Protein AF-A0A434CKT7-F1 (afdb_monomer_lite)

Radius of gyration: 14.7 Å; chains: 1; bounding box: 33×29×43 Å

Foldseek 3Di:
DFEEEDACLQQADPVRDRDLLVVLVVCPPGQKYKYFFHKAQDVVNVRHNSVVVSCVSHVLWDKDWDFPDWDWPWDQDPNDIDTDIITTTMMMIHNDDPPDDDDDD

Secondary structure (DSSP, 8-state):
--EEEEE-GGGB-TTS-B-HHHHHHHHTT-SEEEEEEEEES-GGGTT-BHHHHHHHHSTT-EEEEEEEEEEE--EEETTEEE--EEEEEEEEEESS---------

Structure (mmCIF, N/CA/C/O backbone):
data_AF-A0A434CKT7-F1
#
_entry.id   AF-A0A434CKT7-F1
#
loop_
_atom_site.group_PDB
_atom_site.id
_atom_site.type_symbol
_atom_site.label_atom_id
_atom_site.label_alt_id
_atom_site.label_comp_id
_atom_site.label_asym_id
_atom_site.label_entity_id
_atom_site.label_seq_id
_atom_site.pdbx_PDB_ins_code
_atom_site.Cartn_x
_atom_site.Cartn_y
_atom_site.Cartn_z
_atom_site.occupancy
_atom_site.B_iso_or_equiv
_atom_site.auth_seq_id
_atom_site.auth_comp_id
_atom_site.auth_asym_id
_atom_site.auth_atom_id
_atom_site.pdbx_PDB_model_num
ATOM 1 N N . MET A 1 1 ? -15.366 2.339 17.902 1.00 92.81 1 MET A N 1
ATOM 2 C CA . MET A 1 1 ? -14.906 2.288 16.504 1.00 92.81 1 MET A CA 1
ATOM 3 C C . MET A 1 1 ? -13.846 3.357 16.291 1.00 92.81 1 MET A C 1
ATOM 5 O O . MET A 1 1 ? -14.126 4.519 16.562 1.00 92.81 1 MET A O 1
ATOM 9 N N . LYS A 1 2 ? -12.641 2.971 15.872 1.00 97.94 2 LYS A N 1
ATOM 10 C CA . LYS A 1 2 ? -11.503 3.845 15.571 1.00 97.94 2 LYS A CA 1
ATOM 11 C C . LYS A 1 2 ? -11.249 3.847 14.068 1.00 97.94 2 LYS A C 1
ATOM 13 O O . LYS A 1 2 ? -11.080 2.784 13.476 1.00 97.94 2 LYS A O 1
ATOM 18 N N . LEU A 1 3 ? -11.206 5.032 13.475 1.00 98.44 3 LEU A N 1
ATOM 19 C CA . LEU A 1 3 ? -10.968 5.228 12.049 1.00 98.44 3 LEU A CA 1
ATOM 20 C C . LEU A 1 3 ? -9.671 6.013 11.879 1.00 98.44 3 LEU A C 1
ATOM 22 O O . LEU A 1 3 ? -9.452 6.989 12.597 1.00 98.44 3 LEU A O 1
ATOM 26 N N . VAL A 1 4 ? -8.832 5.601 10.936 1.00 98.69 4 VAL A N 1
ATOM 27 C CA . VAL A 1 4 ? -7.601 6.316 10.585 1.00 98.69 4 VAL A CA 1
ATOM 28 C C . VAL A 1 4 ? -7.572 6.549 9.083 1.00 98.69 4 VAL A C 1
ATOM 30 O O . VAL A 1 4 ? -7.844 5.635 8.310 1.00 98.69 4 VAL A O 1
ATOM 33 N N . SER A 1 5 ? -7.213 7.765 8.678 1.00 98.69 5 SER A N 1
ATOM 34 C CA . SER A 1 5 ? -6.807 8.071 7.308 1.00 98.69 5 SER A CA 1
ATOM 35 C C . SER A 1 5 ? -5.362 8.539 7.324 1.00 98.69 5 SER A C 1
ATOM 37 O O . SER A 1 5 ? -5.013 9.391 8.141 1.00 98.69 5 SER A O 1
ATOM 39 N N . TYR A 1 6 ? -4.531 7.992 6.443 1.00 98.56 6 TYR A N 1
ATOM 40 C CA . TYR A 1 6 ? -3.118 8.335 6.384 1.00 98.56 6 TYR A CA 1
ATOM 41 C C . TYR A 1 6 ? -2.587 8.274 4.951 1.00 98.56 6 TYR A C 1
ATOM 43 O O . TYR A 1 6 ? -2.594 7.226 4.307 1.00 98.56 6 TYR A O 1
ATOM 51 N N . ASN A 1 7 ? -2.083 9.405 4.465 1.00 98.56 7 ASN A N 1
ATOM 52 C CA . ASN A 1 7 ? -1.285 9.443 3.251 1.00 98.56 7 ASN A CA 1
ATOM 53 C C . ASN A 1 7 ? 0.132 8.981 3.598 1.00 98.56 7 ASN A C 1
ATOM 55 O O . ASN A 1 7 ? 0.847 9.674 4.322 1.00 98.56 7 ASN A O 1
ATOM 59 N N . ILE A 1 8 ? 0.514 7.801 3.108 1.00 98.31 8 ILE A N 1
ATOM 60 C CA . ILE A 1 8 ? 1.798 7.189 3.456 1.00 98.31 8 ILE A CA 1
ATOM 61 C C . ILE A 1 8 ? 2.944 7.675 2.571 1.00 98.31 8 ILE A C 1
ATOM 63 O O . ILE A 1 8 ? 4.072 7.254 2.810 1.00 98.31 8 ILE A O 1
ATOM 67 N N . GLN A 1 9 ? 2.668 8.495 1.547 1.00 97.56 9 GLN A N 1
ATOM 68 C CA . GLN A 1 9 ? 3.632 8.919 0.531 1.00 97.56 9 GLN A CA 1
ATOM 69 C C . GLN A 1 9 ? 4.461 7.724 0.037 1.00 97.56 9 GLN A C 1
ATOM 71 O O . GLN A 1 9 ? 5.682 7.708 0.169 1.00 97.56 9 GLN A O 1
ATOM 76 N N . TYR A 1 10 ? 3.775 6.661 -0.413 1.00 97.81 10 TYR A N 1
ATOM 77 C CA . TYR A 1 10 ? 4.349 5.366 -0.807 1.00 97.81 10 TYR A CA 1
ATOM 78 C C . TYR A 1 10 ? 5.339 4.766 0.209 1.00 97.81 10 TYR A C 1
ATOM 80 O O . TYR A 1 10 ? 6.210 3.999 -0.172 1.00 97.81 10 TYR A O 1
ATOM 88 N N . GLY A 1 11 ? 5.232 5.089 1.500 1.00 97.88 11 GLY A N 1
ATOM 89 C CA . GLY A 1 11 ? 6.131 4.636 2.567 1.00 97.88 11 GLY A CA 1
ATOM 90 C C . GLY A 1 11 ? 7.354 5.528 2.804 1.00 97.88 11 GLY A C 1
ATOM 91 O O . GLY A 1 11 ? 8.203 5.186 3.630 1.00 97.88 11 GLY A O 1
ATOM 92 N N . PHE A 1 12 ? 7.478 6.649 2.096 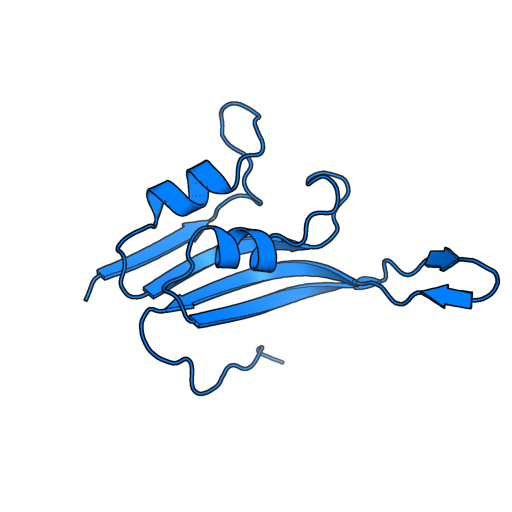1.00 97.94 12 PHE A N 1
ATOM 93 C CA . PHE A 1 12 ? 8.628 7.543 2.171 1.00 97.94 12 PHE A CA 1
ATOM 94 C C . PHE A 1 12 ? 8.460 8.588 3.272 1.00 97.94 12 PHE A C 1
ATOM 96 O O . PHE A 1 12 ? 7.507 9.361 3.294 1.00 97.94 12 PHE A O 1
ATOM 103 N N . GLY A 1 13 ? 9.397 8.596 4.215 1.00 95.62 13 GLY A N 1
ATOM 104 C CA . GLY A 1 13 ? 9.379 9.513 5.350 1.00 95.62 13 GLY A CA 1
ATOM 105 C C . GLY A 1 13 ? 10.109 10.820 5.074 1.00 95.62 13 GLY A C 1
ATOM 106 O O . GLY A 1 13 ? 10.940 10.925 4.174 1.00 95.62 13 GLY A O 1
ATOM 107 N N . SER A 1 14 ? 9.871 11.808 5.937 1.00 94.94 14 SER A N 1
ATOM 108 C CA . SER A 1 14 ? 10.634 13.065 5.969 1.00 94.94 14 SER A CA 1
ATOM 109 C C . SER A 1 14 ? 12.120 12.872 6.296 1.00 94.94 14 SER A C 1
ATOM 111 O O . SER A 1 14 ? 12.924 13.769 6.062 1.00 94.94 14 SER A O 1
ATOM 113 N N . ASP A 1 15 ? 12.494 11.694 6.799 1.00 96.81 15 ASP A N 1
ATOM 114 C CA . ASP A 1 15 ? 13.873 11.241 6.985 1.00 96.81 15 ASP A CA 1
ATOM 115 C C . ASP A 1 15 ? 14.520 10.703 5.695 1.00 96.81 15 ASP A C 1
ATOM 117 O O . ASP A 1 15 ? 15.650 10.214 5.727 1.00 96.81 15 ASP A O 1
ATOM 121 N N . GLY A 1 16 ? 13.810 10.771 4.566 1.00 96.44 16 GLY A N 1
ATOM 122 C CA . GLY A 1 16 ? 14.288 10.314 3.266 1.00 96.44 16 GLY A CA 1
ATOM 123 C C . GLY A 1 16 ? 14.335 8.793 3.128 1.00 96.44 16 GLY A C 1
ATOM 124 O O . GLY A 1 16 ? 15.043 8.284 2.258 1.00 96.44 16 GLY A O 1
ATOM 125 N N . ARG A 1 17 ? 13.638 8.050 3.999 1.00 97.19 17 ARG A N 1
ATOM 126 C CA . ARG A 1 17 ? 13.656 6.581 4.017 1.00 97.19 17 ARG A CA 1
ATOM 127 C C . ARG A 1 17 ? 12.310 6.001 3.619 1.00 97.19 17 ARG A C 1
ATOM 129 O O .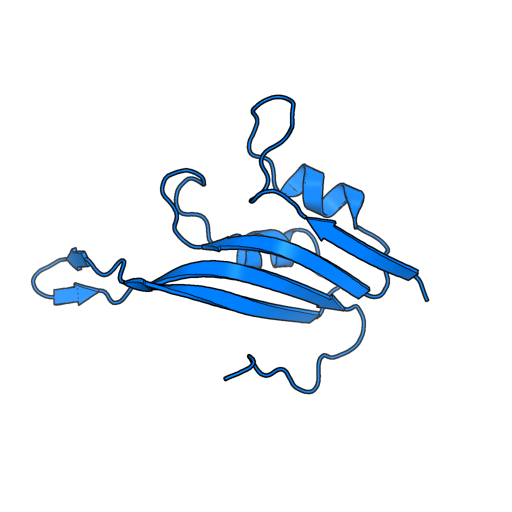 ARG A 1 17 ? 11.278 6.407 4.151 1.00 97.19 17 ARG A O 1
ATOM 136 N N . TYR A 1 18 ? 12.356 5.009 2.736 1.00 98.06 18 TYR A N 1
ATOM 137 C CA . TYR A 1 18 ? 11.230 4.145 2.398 1.00 98.06 18 TYR A CA 1
ATOM 138 C C . TYR A 1 18 ? 11.095 3.029 3.446 1.00 98.06 18 TYR A C 1
ATOM 140 O O . TYR A 1 18 ? 12.007 2.219 3.607 1.00 98.06 18 TYR A O 1
ATOM 148 N N . ASP A 1 19 ? 9.985 3.020 4.187 1.00 98.12 19 ASP A N 1
ATOM 149 C CA . ASP A 1 19 ? 9.703 2.058 5.258 1.00 98.12 19 ASP A CA 1
ATOM 150 C C . ASP A 1 19 ? 8.184 1.887 5.460 1.00 98.12 19 ASP A C 1
ATOM 152 O O . ASP A 1 19 ? 7.529 2.675 6.151 1.00 98.12 19 ASP A O 1
ATOM 156 N N . LEU A 1 20 ? 7.621 0.824 4.876 1.00 98.44 20 LEU A N 1
ATOM 157 C CA . LEU A 1 20 ? 6.205 0.473 5.043 1.00 98.44 20 LEU A CA 1
ATOM 158 C C . LEU A 1 20 ? 5.876 -0.088 6.431 1.00 98.44 20 LEU A C 1
ATOM 160 O O . LEU A 1 20 ? 4.743 0.061 6.892 1.00 98.44 20 LEU A O 1
ATOM 164 N N . ALA A 1 21 ? 6.840 -0.709 7.118 1.00 98.50 21 ALA A N 1
ATOM 165 C CA . ALA A 1 21 ? 6.627 -1.247 8.459 1.00 98.50 21 ALA A CA 1
ATOM 166 C C . ALA A 1 21 ? 6.377 -0.117 9.464 1.00 98.50 21 ALA A C 1
ATOM 168 O O . ALA A 1 21 ? 5.498 -0.229 10.324 1.00 98.50 21 ALA A O 1
ATOM 169 N N . ARG A 1 22 ? 7.072 1.015 9.306 1.00 98.25 22 ARG A N 1
ATOM 170 C CA . ARG A 1 22 ? 6.790 2.249 10.049 1.00 98.25 22 ARG A CA 1
ATOM 171 C C . ARG A 1 22 ? 5.361 2.735 9.815 1.00 98.25 22 ARG A C 1
ATOM 173 O O . ARG A 1 22 ? 4.666 3.022 10.789 1.00 98.25 22 ARG A O 1
ATOM 180 N N . CYS A 1 23 ? 4.904 2.797 8.564 1.00 98.25 23 CYS A N 1
ATOM 181 C CA . CYS A 1 23 ? 3.536 3.217 8.250 1.00 98.25 23 CYS A CA 1
ATOM 182 C C . CYS A 1 23 ? 2.495 2.278 8.876 1.00 98.25 23 CYS A C 1
ATOM 184 O O . CYS A 1 23 ? 1.579 2.751 9.546 1.00 98.25 23 CYS A O 1
ATOM 186 N N . ALA A 1 24 ? 2.672 0.959 8.734 1.00 98.56 24 ALA A N 1
ATOM 187 C CA . ALA A 1 24 ? 1.782 -0.043 9.320 1.00 98.56 24 ALA A CA 1
ATOM 188 C C . ALA A 1 24 ? 1.702 0.078 10.851 1.00 98.56 24 ALA A C 1
ATOM 190 O O . ALA A 1 24 ? 0.611 0.067 11.421 1.00 98.56 24 ALA A O 1
ATOM 191 N N . LYS A 1 25 ? 2.844 0.278 11.522 1.00 98.44 25 LYS A N 1
ATOM 192 C CA . LYS A 1 25 ? 2.906 0.453 12.980 1.00 98.44 25 LYS A CA 1
ATOM 193 C C . LYS A 1 25 ? 2.111 1.669 13.469 1.00 98.44 25 LYS A C 1
ATOM 195 O O . LYS A 1 25 ? 1.514 1.597 14.537 1.00 98.44 25 LYS A O 1
ATOM 200 N N . ILE A 1 26 ? 2.103 2.769 12.713 1.00 97.56 26 ILE A N 1
ATOM 201 C CA . ILE A 1 26 ? 1.394 4.009 13.082 1.00 97.56 26 ILE A CA 1
ATOM 202 C C . ILE A 1 26 ? -0.128 3.815 13.066 1.00 97.56 26 ILE A C 1
ATOM 204 O O . ILE A 1 26 ? -0.827 4.367 13.913 1.00 97.56 26 ILE A O 1
ATOM 208 N N . VAL A 1 27 ? -0.642 3.039 12.111 1.00 98.25 27 VAL A N 1
ATOM 209 C CA . VAL A 1 27 ? -2.090 2.855 11.906 1.00 98.25 27 VAL A CA 1
ATOM 210 C C . VAL A 1 27 ? -2.659 1.623 12.619 1.00 98.25 27 VAL A C 1
ATOM 212 O O . VAL A 1 27 ? -3.879 1.463 12.697 1.00 98.25 27 VAL A O 1
ATOM 215 N N . ALA A 1 28 ? -1.790 0.752 13.138 1.00 97.56 28 ALA A N 1
ATOM 216 C CA . ALA A 1 28 ? -2.172 -0.484 13.804 1.00 97.56 28 ALA A CA 1
ATOM 217 C C . ALA A 1 28 ? -3.145 -0.245 14.973 1.00 97.56 28 ALA A C 1
ATOM 219 O O . ALA A 1 28 ? -3.011 0.692 15.760 1.00 97.56 28 ALA A O 1
ATOM 220 N N . GLY A 1 29 ? -4.135 -1.130 15.104 1.00 97.38 29 GLY A N 1
ATOM 221 C CA . GLY A 1 29 ? -5.129 -1.082 16.177 1.00 97.38 29 GLY A CA 1
ATOM 222 C C . GLY A 1 29 ? -6.373 -0.242 15.875 1.00 97.38 29 GLY A C 1
ATOM 223 O O . GLY A 1 29 ? -7.309 -0.265 16.678 1.00 97.38 29 GLY A O 1
ATOM 224 N N . ALA A 1 30 ? -6.424 0.459 14.737 1.00 98.62 30 ALA A N 1
ATOM 225 C CA . ALA A 1 30 ? -7.662 1.036 14.215 1.00 98.62 30 ALA A CA 1
ATOM 226 C C . ALA A 1 30 ? -8.635 -0.065 13.754 1.00 98.62 30 ALA A C 1
ATOM 228 O O . ALA A 1 30 ? -8.218 -1.173 13.429 1.00 98.62 30 ALA A O 1
ATOM 229 N N . ASP A 1 31 ? -9.932 0.224 13.701 1.00 98.75 31 ASP A N 1
ATOM 230 C CA . ASP A 1 31 ? -10.927 -0.727 13.188 1.00 98.75 31 ASP A CA 1
ATOM 231 C C . ASP A 1 31 ? -11.028 -0.656 11.656 1.00 98.75 31 ASP A C 1
ATOM 233 O O . ASP A 1 31 ? -11.233 -1.675 10.994 1.00 98.75 31 ASP A O 1
ATOM 237 N N . ILE A 1 32 ? -10.839 0.543 11.092 1.00 98.75 32 ILE A N 1
ATOM 238 C CA . ILE A 1 32 ? -10.751 0.803 9.649 1.00 98.75 32 ILE A CA 1
ATOM 239 C C . ILE A 1 32 ? -9.593 1.773 9.389 1.00 98.75 32 ILE A C 1
ATOM 241 O O . ILE A 1 32 ? -9.449 2.785 10.082 1.00 98.75 32 ILE A O 1
ATOM 245 N N . ILE A 1 33 ? -8.794 1.470 8.369 1.00 98.88 33 ILE A N 1
ATOM 246 C CA . ILE A 1 33 ? -7.632 2.240 7.931 1.00 98.88 33 ILE A CA 1
ATOM 247 C C . ILE A 1 33 ? -7.822 2.587 6.453 1.00 98.88 33 ILE A C 1
ATOM 249 O O . ILE A 1 33 ? -7.993 1.696 5.624 1.00 98.88 33 ILE A O 1
ATOM 253 N N . ALA A 1 34 ? -7.764 3.871 6.117 1.00 98.75 34 ALA A N 1
ATOM 254 C CA . ALA A 1 34 ? -7.744 4.368 4.748 1.00 98.75 34 ALA A CA 1
ATOM 255 C C . ALA A 1 34 ? -6.353 4.925 4.428 1.00 98.75 34 ALA A C 1
ATOM 257 O O . ALA A 1 34 ? -5.941 5.941 4.986 1.00 98.75 34 ALA A O 1
ATOM 258 N N . LEU A 1 35 ? -5.628 4.263 3.532 1.00 98.81 35 LEU A N 1
ATOM 259 C CA . LEU A 1 35 ? -4.307 4.682 3.083 1.00 98.81 35 LEU A CA 1
ATOM 260 C C . LEU A 1 35 ? -4.394 5.361 1.716 1.00 98.81 35 LEU A C 1
ATOM 262 O O . LEU A 1 35 ? -5.078 4.875 0.810 1.00 98.81 35 LEU A O 1
ATOM 266 N N . GLN A 1 36 ? -3.682 6.474 1.565 1.00 98.69 36 GLN A N 1
ATOM 267 C CA . GLN A 1 36 ? -3.474 7.149 0.282 1.00 98.69 36 GLN A CA 1
ATOM 268 C C . GLN A 1 36 ? -2.015 7.028 -0.153 1.00 98.69 36 GLN A C 1
ATOM 270 O O . GLN A 1 36 ? -1.133 6.833 0.682 1.00 98.69 36 GLN A O 1
ATOM 275 N N . GLU A 1 37 ? -1.788 7.179 -1.459 1.00 98.25 37 GLU A N 1
ATOM 276 C CA . GLU A 1 37 ? -0.471 7.062 -2.097 1.00 98.25 37 GLU A CA 1
ATOM 277 C C . GLU A 1 37 ? 0.180 5.691 -1.892 1.00 98.25 37 GLU A C 1
ATOM 279 O O . GLU A 1 37 ? 1.374 5.586 -1.635 1.00 98.25 37 GLU A O 1
ATOM 284 N N . VAL A 1 38 ? -0.620 4.631 -2.005 1.00 98.69 38 VAL A N 1
ATOM 285 C CA . VAL A 1 38 ? -0.143 3.244 -2.011 1.00 98.69 38 VAL A CA 1
ATOM 286 C C . VAL A 1 38 ? 0.154 2.831 -3.448 1.00 98.69 38 VAL A C 1
ATOM 288 O O . VAL A 1 38 ? -0.672 3.045 -4.346 1.00 98.69 38 VAL A O 1
ATOM 291 N N . GLU A 1 39 ? 1.306 2.210 -3.683 1.00 98.12 39 GLU A N 1
ATOM 292 C CA . GLU A 1 39 ? 1.768 1.900 -5.036 1.00 98.12 39 GLU A CA 1
ATOM 293 C C . GLU A 1 39 ? 2.135 0.429 -5.262 1.00 98.12 39 GLU A C 1
ATOM 295 O O . GLU A 1 39 ? 2.272 -0.358 -4.329 1.00 98.12 39 GLU A O 1
ATOM 300 N N . ARG A 1 40 ? 2.240 0.033 -6.532 1.00 98.00 40 ARG A N 1
ATOM 301 C CA . ARG A 1 40 ? 2.756 -1.277 -6.946 1.00 98.00 40 ARG A CA 1
ATOM 302 C C . ARG A 1 40 ? 3.752 -1.116 -8.073 1.00 98.00 40 ARG A C 1
ATOM 304 O O . ARG A 1 40 ? 3.461 -0.417 -9.046 1.00 98.00 40 ARG A O 1
ATOM 311 N N . HIS A 1 41 ? 4.860 -1.840 -7.978 1.00 97.44 41 HIS A N 1
ATOM 312 C CA . HIS A 1 41 ? 5.811 -2.042 -9.067 1.00 97.44 41 HIS A CA 1
ATOM 313 C C . HIS A 1 41 ? 6.443 -0.750 -9.615 1.00 97.44 41 HIS A C 1
ATOM 315 O O . HIS A 1 41 ? 6.707 -0.631 -10.812 1.00 97.44 41 HIS A O 1
ATOM 321 N N . TRP A 1 42 ? 6.689 0.233 -8.748 1.00 97.19 42 TRP A N 1
ATOM 322 C CA . TRP A 1 42 ? 7.459 1.420 -9.109 1.00 97.19 42 TRP A CA 1
ATOM 323 C C . TRP A 1 42 ? 8.932 1.250 -8.753 1.00 97.19 42 TRP A C 1
ATOM 325 O O . TRP A 1 42 ? 9.267 0.807 -7.660 1.00 97.19 42 TRP A O 1
ATOM 335 N N . LEU A 1 43 ? 9.829 1.685 -9.642 1.00 95.19 43 LEU A N 1
ATOM 336 C CA . LEU A 1 43 ? 11.279 1.587 -9.420 1.00 95.19 43 LEU A CA 1
ATOM 337 C C . LEU A 1 43 ? 11.733 2.263 -8.113 1.00 95.19 43 LEU A C 1
ATOM 339 O O . LEU A 1 43 ? 12.622 1.757 -7.437 1.00 95.19 43 LEU A O 1
ATOM 343 N N . ARG A 1 44 ? 11.095 3.378 -7.727 1.00 94.25 44 ARG A N 1
ATOM 344 C CA . ARG A 1 44 ? 11.409 4.117 -6.488 1.00 94.25 44 ARG A CA 1
ATOM 345 C C . ARG A 1 44 ? 11.088 3.346 -5.204 1.00 94.25 44 ARG A C 1
ATOM 347 O O . ARG A 1 44 ? 11.624 3.688 -4.157 1.00 94.25 44 ARG A O 1
ATOM 354 N N . SER A 1 45 ? 10.236 2.327 -5.291 1.00 96.19 45 SER A N 1
ATOM 355 C CA . SER A 1 45 ? 9.830 1.466 -4.181 1.00 96.19 45 SE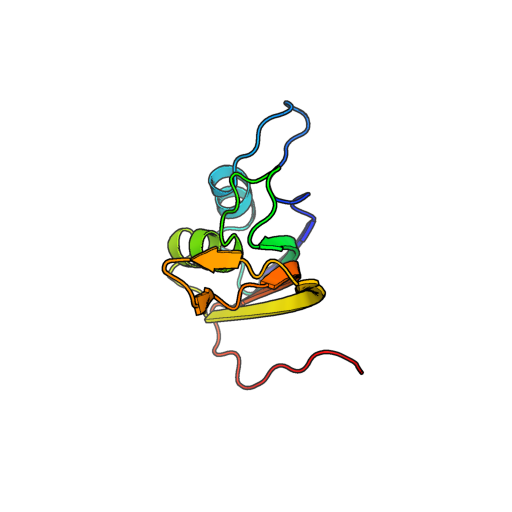R A CA 1
ATOM 356 C C . SER A 1 45 ? 10.364 0.044 -4.351 1.00 96.19 45 SER A C 1
ATOM 358 O O . SER A 1 45 ? 9.692 -0.903 -3.959 1.00 96.19 45 SER A O 1
ATOM 360 N N . ASN A 1 46 ? 11.518 -0.128 -5.009 1.00 96.06 46 ASN A N 1
ATOM 361 C CA . ASN A 1 46 ? 12.096 -1.440 -5.347 1.00 96.06 46 ASN A CA 1
ATOM 362 C C . ASN A 1 46 ? 11.142 -2.357 -6.128 1.00 96.06 46 ASN A C 1
ATOM 364 O O . ASN A 1 46 ? 11.249 -3.577 -6.082 1.00 96.06 46 ASN A O 1
ATOM 368 N N . GLU A 1 47 ? 10.192 -1.752 -6.836 1.00 96.69 47 GLU A N 1
ATOM 369 C CA . GLU A 1 47 ? 9.090 -2.431 -7.495 1.00 96.69 47 GLU A CA 1
ATOM 370 C C . GLU A 1 47 ? 8.224 -3.315 -6.584 1.00 96.69 47 GLU A C 1
ATOM 372 O O . GLU A 1 47 ? 7.616 -4.274 -7.056 1.00 96.69 47 GLU A O 1
ATOM 377 N N . ASP A 1 48 ? 8.120 -2.970 -5.304 1.00 98.00 48 ASP A N 1
ATOM 378 C CA . ASP A 1 48 ? 7.291 -3.676 -4.331 1.00 98.00 48 ASP A CA 1
ATOM 379 C C . ASP A 1 48 ? 5.797 -3.700 -4.704 1.00 98.00 48 ASP A C 1
ATOM 381 O O . ASP A 1 48 ? 5.258 -2.753 -5.286 1.00 98.00 48 ASP A O 1
ATOM 385 N N . ASP A 1 49 ? 5.098 -4.762 -4.294 1.00 98.19 49 ASP A N 1
ATOM 386 C CA . ASP A 1 49 ? 3.635 -4.783 -4.172 1.00 98.19 49 ASP A CA 1
ATOM 387 C C . ASP A 1 49 ? 3.260 -4.292 -2.766 1.00 98.19 49 ASP A C 1
ATOM 389 O O . ASP A 1 49 ? 3.168 -5.078 -1.820 1.00 98.19 49 ASP A O 1
ATOM 393 N N . GLN A 1 50 ? 3.099 -2.975 -2.600 1.00 98.69 50 GLN A N 1
ATOM 394 C CA . GLN A 1 50 ? 2.863 -2.405 -1.271 1.00 98.69 50 GLN A CA 1
ATOM 395 C C . GLN A 1 50 ? 1.569 -2.904 -0.615 1.00 98.69 50 GLN A C 1
ATOM 397 O O . GLN A 1 50 ? 1.625 -3.186 0.580 1.00 98.69 50 GLN A O 1
ATOM 402 N N . PRO A 1 51 ? 0.426 -3.063 -1.321 1.00 98.62 51 PRO A N 1
ATOM 403 C CA . PRO A 1 51 ? -0.763 -3.667 -0.725 1.00 98.62 51 PRO A CA 1
ATOM 404 C C . PRO A 1 51 ? -0.514 -5.056 -0.131 1.00 98.62 51 PRO A C 1
ATOM 406 O O . PRO A 1 51 ? -0.936 -5.312 0.994 1.00 98.62 51 PRO A O 1
ATOM 409 N N . GLU A 1 52 ? 0.218 -5.921 -0.838 1.00 98.56 52 GLU A N 1
ATOM 410 C CA . GLU A 1 52 ? 0.572 -7.260 -0.347 1.00 98.56 52 GLU A CA 1
ATOM 411 C C . GLU A 1 52 ? 1.529 -7.198 0.859 1.00 98.56 52 GLU A C 1
ATOM 413 O O . GLU A 1 52 ? 1.378 -7.937 1.835 1.00 98.56 52 GLU A O 1
ATOM 418 N N . ILE A 1 53 ? 2.511 -6.290 0.845 1.00 98.75 53 ILE A N 1
ATOM 419 C CA . ILE A 1 53 ? 3.413 -6.088 1.991 1.00 98.75 53 ILE A CA 1
ATOM 420 C C . ILE A 1 53 ? 2.633 -5.570 3.207 1.00 98.75 53 ILE A C 1
ATOM 422 O O . ILE A 1 53 ? 2.780 -6.096 4.312 1.00 98.75 53 ILE A O 1
ATOM 426 N N . LEU A 1 54 ? 1.768 -4.574 3.014 1.00 98.81 54 LEU A N 1
ATOM 427 C CA . LEU A 1 54 ? 0.927 -4.003 4.065 1.00 98.81 54 LEU A CA 1
ATOM 428 C C . LEU A 1 54 ? -0.048 -5.040 4.633 1.00 98.81 54 LEU A C 1
ATOM 430 O O . LEU A 1 54 ? -0.228 -5.073 5.849 1.00 98.81 54 LEU A O 1
ATOM 434 N N . SER A 1 55 ? -0.618 -5.929 3.810 1.00 98.50 55 SER A N 1
ATOM 435 C CA . SER A 1 55 ? -1.488 -7.002 4.309 1.00 98.50 55 SER A CA 1
ATOM 436 C C . SER A 1 55 ? -0.740 -8.024 5.164 1.00 98.50 55 SER A C 1
ATOM 438 O O . SER A 1 55 ? -1.303 -8.548 6.120 1.00 98.50 55 SER A O 1
ATOM 440 N N . ARG A 1 56 ? 0.544 -8.279 4.881 1.00 98.69 56 ARG A N 1
ATOM 441 C CA . ARG A 1 56 ? 1.390 -9.130 5.740 1.00 98.69 56 ARG A CA 1
ATOM 442 C C . ARG A 1 56 ? 1.743 -8.452 7.062 1.00 98.69 56 ARG A C 1
ATOM 444 O O . ARG A 1 56 ? 1.840 -9.127 8.082 1.00 98.69 56 ARG A O 1
ATOM 451 N N . LEU A 1 57 ? 1.936 -7.132 7.049 1.00 98.75 57 LEU A N 1
ATOM 452 C CA . LEU A 1 57 ? 2.219 -6.332 8.246 1.00 98.75 57 LEU A CA 1
ATOM 453 C C . LEU A 1 57 ? 0.977 -6.113 9.127 1.00 98.75 57 LEU A C 1
ATOM 455 O O . LEU A 1 57 ? 1.111 -5.882 10.328 1.00 98.75 57 LEU A O 1
ATOM 459 N N . LEU A 1 58 ? -0.222 -6.189 8.543 1.00 98.62 58 LEU A N 1
ATOM 460 C CA . LEU A 1 58 ? -1.518 -6.010 9.205 1.00 98.62 58 LEU A CA 1
ATOM 461 C C . LEU A 1 58 ? -2.421 -7.241 8.966 1.00 98.62 58 LEU A C 1
ATOM 463 O O . LEU A 1 58 ? -3.483 -7.115 8.354 1.00 98.62 58 LEU A O 1
ATOM 467 N N . PRO A 1 59 ? -2.035 -8.435 9.459 1.00 98.50 59 PRO A N 1
ATOM 468 C CA . PRO A 1 59 ? -2.667 -9.704 9.078 1.00 98.50 59 PRO A CA 1
ATOM 469 C C . PRO A 1 59 ? -4.104 -9.881 9.595 1.00 98.50 59 PRO A C 1
ATOM 471 O O . PRO A 1 59 ? -4.821 -10.756 9.124 1.00 98.50 59 PRO A O 1
ATOM 474 N N . GLU A 1 60 ? -4.540 -9.066 10.560 1.00 98.25 60 GLU A N 1
ATOM 475 C CA . GLU A 1 60 ? -5.894 -9.113 11.133 1.00 98.25 60 GLU A CA 1
ATOM 476 C C . GLU A 1 60 ? -6.948 -8.362 10.297 1.00 98.25 60 GLU A C 1
ATOM 478 O O . GLU A 1 60 ? -8.104 -8.261 10.710 1.00 98.25 60 GLU A O 1
ATOM 483 N N . TYR A 1 61 ? -6.562 -7.779 9.158 1.00 98.81 61 TYR A N 1
ATOM 484 C CA . TYR A 1 61 ? -7.433 -6.919 8.364 1.00 98.81 61 TYR A CA 1
ATOM 485 C C . TYR A 1 61 ? -7.790 -7.560 7.021 1.00 98.81 61 TYR A C 1
ATOM 487 O O . TYR A 1 61 ? -6.936 -8.030 6.272 1.00 98.81 61 TYR A O 1
ATOM 495 N N . HIS A 1 62 ? -9.066 -7.477 6.659 1.00 98.69 62 HIS A N 1
ATOM 496 C CA . HIS A 1 62 ? -9.506 -7.554 5.273 1.00 98.69 62 HIS A CA 1
ATOM 497 C C . HIS A 1 62 ? -9.033 -6.306 4.531 1.00 98.69 62 HIS A C 1
ATOM 499 O O . HIS A 1 62 ? -9.024 -5.219 5.110 1.00 98.69 62 HIS A O 1
ATOM 505 N N . TRP A 1 63 ? -8.683 -6.423 3.252 1.00 98.62 63 TRP A N 1
ATOM 506 C CA . TRP A 1 63 ? -8.217 -5.271 2.490 1.00 98.62 63 TRP A CA 1
ATOM 507 C C . TRP A 1 63 ? -8.727 -5.254 1.056 1.00 98.62 63 TRP A C 1
ATOM 509 O O . TRP A 1 63 ? -9.030 -6.286 0.462 1.00 98.62 63 TRP A O 1
ATOM 519 N N . VAL A 1 64 ? -8.800 -4.047 0.504 1.00 98.50 64 VAL A N 1
ATOM 520 C CA . VAL A 1 64 ? -9.000 -3.795 -0.922 1.00 98.50 64 VAL A CA 1
ATOM 521 C C . VAL A 1 64 ? -8.055 -2.688 -1.366 1.00 98.50 64 VAL A C 1
ATOM 523 O O . VAL A 1 64 ? -7.840 -1.712 -0.645 1.00 98.50 64 VAL A O 1
ATOM 526 N N . TYR A 1 65 ? -7.492 -2.841 -2.560 1.00 98.38 65 TYR A N 1
ATOM 527 C CA . TYR A 1 65 ? -6.666 -1.829 -3.208 1.00 98.38 65 TYR A CA 1
ATOM 528 C C . TYR A 1 65 ? -7.390 -1.295 -4.439 1.00 98.38 65 TYR A C 1
ATOM 530 O O . TYR A 1 65 ? -7.851 -2.065 -5.282 1.00 98.38 65 TYR A O 1
ATOM 538 N N . GLY A 1 66 ? -7.498 0.025 -4.518 1.00 97.38 66 GLY A N 1
ATOM 539 C CA . GLY A 1 66 ? -8.118 0.747 -5.611 1.00 97.38 66 GLY A CA 1
ATOM 540 C C . GLY A 1 66 ? -7.086 1.607 -6.338 1.00 97.38 66 GLY A C 1
ATOM 541 O O . GLY A 1 66 ? -6.866 2.748 -5.921 1.00 97.38 66 GLY A O 1
ATOM 542 N N . PRO A 1 67 ? -6.441 1.105 -7.407 1.00 96.50 67 PRO A N 1
ATOM 543 C CA . PRO A 1 67 ? -5.517 1.912 -8.195 1.00 96.50 67 PRO A CA 1
ATOM 544 C C . PRO A 1 67 ? -6.262 3.056 -8.898 1.00 96.50 67 PRO A C 1
ATOM 546 O O . PRO A 1 67 ? -7.225 2.825 -9.623 1.00 96.50 67 PRO A O 1
ATOM 549 N N . ALA A 1 68 ? -5.801 4.291 -8.695 1.00 94.19 68 ALA A N 1
ATOM 550 C CA . ALA A 1 68 ? -6.261 5.466 -9.439 1.00 94.19 68 ALA A CA 1
ATOM 551 C C . ALA A 1 68 ? -5.472 5.636 -10.746 1.00 94.19 68 ALA A C 1
ATOM 553 O O . ALA A 1 68 ? -6.019 6.045 -11.766 1.00 94.19 68 ALA A O 1
ATOM 554 N N . PHE A 1 69 ? -4.189 5.274 -10.723 1.00 94.94 69 PHE A N 1
ATOM 555 C CA . PHE A 1 69 ? -3.366 5.100 -11.910 1.00 94.94 69 PHE A CA 1
ATOM 556 C C . PHE A 1 69 ? -3.103 3.619 -12.121 1.00 94.94 69 PHE A C 1
ATOM 558 O O . PHE A 1 69 ? -2.643 2.926 -11.210 1.00 94.94 69 PHE A O 1
ATOM 565 N N . ASP A 1 70 ? -3.343 3.165 -13.345 1.00 96.38 70 ASP A N 1
ATOM 566 C CA . ASP A 1 70 ? -3.043 1.813 -13.782 1.00 96.38 70 ASP A CA 1
ATOM 567 C C . ASP A 1 70 ? -2.324 1.868 -15.133 1.00 96.38 70 ASP A C 1
ATOM 569 O O . ASP A 1 70 ? -2.926 2.136 -16.174 1.00 96.38 70 ASP A O 1
ATOM 573 N N . MET A 1 71 ? -1.012 1.639 -15.116 1.00 97.31 71 MET A N 1
ATOM 574 C CA . MET A 1 71 ? -0.154 1.755 -16.292 1.00 97.31 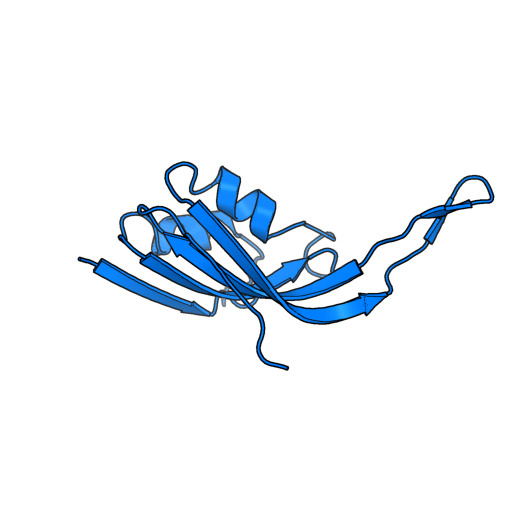71 MET A CA 1
ATOM 575 C C . MET A 1 71 ? 0.488 0.425 -16.650 1.00 97.31 71 MET A C 1
ATOM 577 O O . MET A 1 71 ? 0.754 -0.415 -15.789 1.00 97.31 71 MET A O 1
ATOM 581 N N . ASP A 1 72 ? 0.787 0.269 -17.939 1.00 96.88 72 ASP A N 1
ATOM 582 C CA . ASP A 1 72 ? 1.571 -0.862 -18.407 1.00 96.88 72 ASP A CA 1
ATOM 583 C C . ASP A 1 72 ? 2.978 -0.840 -17.802 1.00 96.88 72 ASP A C 1
ATOM 585 O O . ASP A 1 72 ? 3.621 0.207 -17.692 1.00 96.88 72 ASP A O 1
ATOM 589 N N . ALA A 1 73 ? 3.417 -2.017 -17.385 1.00 95.88 73 ALA A N 1
ATOM 590 C CA . ALA A 1 73 ? 4.782 -2.315 -16.985 1.00 95.88 73 ALA A CA 1
ATOM 591 C C . ALA A 1 73 ? 5.191 -3.684 -17.550 1.00 95.88 73 ALA A C 1
ATOM 593 O O . ALA A 1 73 ? 5.99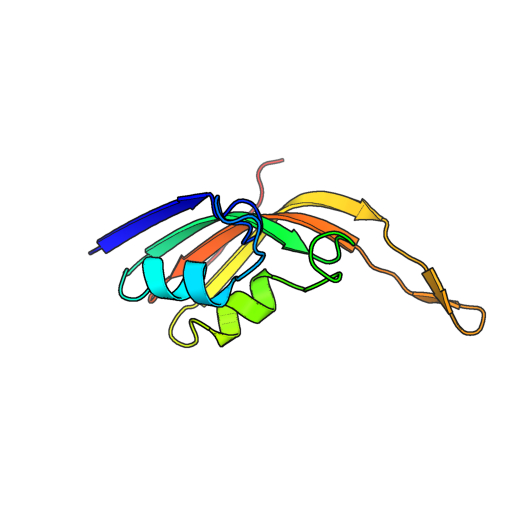7 -4.389 -16.946 1.00 95.88 73 ALA A O 1
ATOM 594 N N . SER A 1 74 ? 4.567 -4.095 -18.659 1.00 96.38 74 SER A N 1
ATOM 595 C CA . SER A 1 74 ? 4.777 -5.409 -19.247 1.00 96.38 74 SER A CA 1
ATOM 596 C C . SER A 1 74 ? 6.186 -5.515 -19.813 1.00 96.38 74 SER A C 1
ATOM 598 O O . SER A 1 74 ? 6.725 -4.570 -20.387 1.00 96.38 74 SER A O 1
ATOM 600 N N . GLU A 1 75 ? 6.770 -6.700 -19.697 1.00 95.25 75 GLU A N 1
ATOM 601 C CA . GLU A 1 75 ? 8.113 -6.981 -20.195 1.00 95.25 75 GLU A CA 1
ATOM 602 C C . GLU A 1 75 ? 8.110 -8.201 -21.114 1.00 95.25 75 GLU A C 1
ATOM 604 O O . GLU A 1 75 ? 7.228 -9.061 -21.049 1.00 95.25 75 GLU A O 1
ATOM 609 N N . ARG A 1 76 ? 9.104 -8.288 -22.002 1.00 96.56 76 ARG A N 1
ATOM 610 C CA . ARG A 1 76 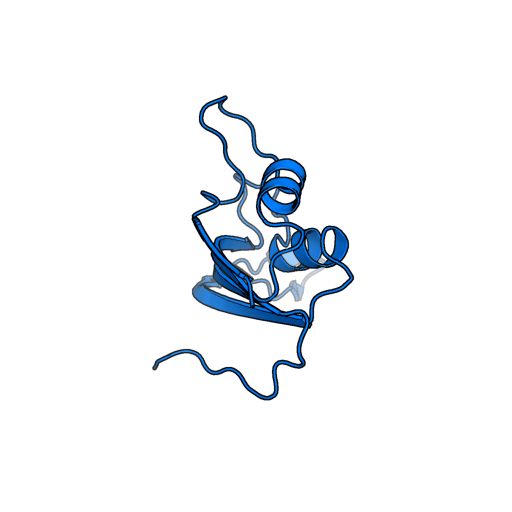? 9.327 -9.488 -22.809 1.00 96.56 76 ARG A CA 1
ATOM 611 C C . ARG A 1 76 ? 10.351 -10.368 -22.102 1.00 96.56 76 ARG A C 1
ATOM 613 O O . ARG A 1 76 ? 11.502 -9.971 -21.957 1.00 96.56 76 ARG A O 1
ATOM 620 N N . ARG A 1 77 ? 9.945 -11.580 -21.733 1.00 95.69 77 ARG A N 1
ATOM 621 C CA . ARG A 1 77 ? 10.786 -12.584 -21.079 1.00 95.69 77 ARG A CA 1
ATOM 622 C C . ARG A 1 77 ? 10.636 -13.920 -21.797 1.00 95.69 77 ARG A C 1
ATOM 624 O O . ARG A 1 77 ? 9.520 -14.333 -22.101 1.00 95.69 77 ARG A O 1
ATOM 631 N N . ASP A 1 78 ? 11.761 -14.549 -22.131 1.00 95.38 78 ASP A N 1
ATOM 632 C CA . ASP A 1 78 ? 11.815 -15.854 -22.810 1.00 95.38 78 ASP A CA 1
ATOM 633 C C . ASP A 1 78 ? 10.929 -15.924 -24.074 1.00 95.38 78 ASP A C 1
ATOM 635 O O . ASP A 1 78 ? 10.190 -16.875 -24.313 1.00 95.38 78 ASP A O 1
ATOM 639 N N . GLY A 1 79 ? 10.955 -14.854 -24.880 1.00 95.69 79 GLY A N 1
ATOM 640 C CA . GLY A 1 79 ? 10.185 -14.750 -26.125 1.00 95.69 79 GLY A CA 1
ATOM 641 C C . GLY A 1 79 ? 8.693 -14.424 -25.958 1.00 95.69 79 GLY A C 1
ATOM 642 O O . GLY A 1 79 ? 8.016 -14.209 -26.966 1.00 95.69 79 GLY A O 1
ATOM 643 N N . ARG A 1 80 ? 8.182 -14.305 -24.727 1.00 97.12 80 ARG A N 1
ATOM 644 C CA . ARG A 1 80 ? 6.767 -14.041 -24.415 1.00 97.12 80 ARG A CA 1
ATOM 645 C C . ARG A 1 80 ? 6.575 -12.708 -23.680 1.00 97.12 80 ARG A C 1
ATOM 647 O O . ARG A 1 80 ? 7.461 -12.252 -22.968 1.00 97.12 80 ARG A O 1
ATOM 654 N N . ILE A 1 81 ? 5.406 -12.081 -23.846 1.00 97.44 81 ILE A N 1
ATOM 655 C CA . ILE A 1 81 ? 4.987 -10.922 -23.038 1.00 97.44 81 ILE A CA 1
ATOM 656 C C . ILE A 1 81 ? 4.527 -11.410 -21.658 1.00 97.44 81 ILE A C 1
ATOM 658 O O . ILE A 1 81 ? 3.600 -12.221 -21.558 1.00 97.44 81 ILE A O 1
ATOM 662 N N . VAL A 1 82 ? 5.160 -10.899 -20.607 1.00 96.25 82 VAL A N 1
ATOM 663 C CA . VAL A 1 82 ? 4.722 -11.020 -19.216 1.00 96.25 82 VAL A CA 1
ATOM 664 C C . VAL A 1 82 ? 3.931 -9.763 -18.886 1.00 96.25 82 VAL A C 1
ATOM 666 O O . VAL A 1 82 ? 4.489 -8.671 -18.799 1.00 96.25 82 VAL A O 1
ATOM 669 N N . ASN A 1 83 ? 2.615 -9.918 -18.744 1.00 96.19 83 ASN A N 1
ATOM 670 C CA . ASN A 1 83 ? 1.745 -8.800 -18.401 1.00 96.19 83 ASN A CA 1
ATOM 671 C C . ASN A 1 83 ? 2.003 -8.370 -16.958 1.00 96.19 83 ASN A C 1
ATOM 673 O O . ASN A 1 83 ? 1.841 -9.169 -16.033 1.00 96.19 83 ASN A O 1
ATOM 677 N N . ARG A 1 84 ? 2.352 -7.099 -16.769 1.00 95.12 84 ARG A N 1
ATOM 678 C CA . ARG A 1 84 ? 2.538 -6.485 -15.452 1.00 95.12 84 ARG A CA 1
ATOM 679 C C . ARG A 1 84 ? 1.978 -5.073 -15.479 1.00 95.12 84 ARG A C 1
ATOM 681 O O . ARG A 1 84 ? 2.027 -4.384 -16.495 1.00 95.12 84 ARG A O 1
ATOM 688 N N . ARG A 1 85 ? 1.425 -4.650 -14.345 1.00 96.88 85 ARG A N 1
ATOM 689 C CA . ARG A 1 85 ? 0.895 -3.302 -14.138 1.00 96.88 85 ARG A CA 1
ATOM 690 C C . ARG A 1 85 ? 1.733 -2.595 -13.084 1.00 96.88 85 ARG A C 1
ATOM 692 O O . ARG A 1 85 ? 2.091 -3.226 -12.089 1.00 96.88 85 ARG A O 1
ATOM 699 N N . ARG A 1 86 ? 2.018 -1.311 -13.288 1.00 97.44 86 ARG A N 1
ATOM 700 C CA . ARG A 1 86 ? 2.485 -0.408 -12.227 1.00 97.44 86 ARG A CA 1
ATOM 701 C C . ARG A 1 86 ? 1.336 0.510 -11.849 1.00 97.44 86 ARG A C 1
ATOM 703 O O . ARG A 1 86 ? 0.661 1.060 -12.723 1.00 97.44 86 ARG A O 1
ATOM 710 N N . GLN A 1 87 ? 1.074 0.614 -10.557 1.00 98.31 87 GLN A N 1
ATOM 711 C CA . GLN A 1 87 ? -0.176 1.171 -10.054 1.00 98.31 87 GLN A CA 1
ATOM 712 C C . GLN A 1 87 ? 0.080 2.155 -8.921 1.00 98.31 87 GLN A C 1
ATOM 714 O O . GLN A 1 87 ? 1.085 2.059 -8.221 1.00 98.31 87 GLN A O 1
ATOM 719 N N . PHE A 1 88 ? -0.817 3.119 -8.756 1.00 98.06 88 PHE A N 1
ATOM 720 C CA . PHE A 1 88 ? -0.793 4.080 -7.656 1.00 98.06 88 PHE A CA 1
ATOM 721 C C . PHE A 1 88 ? -2.227 4.431 -7.273 1.00 98.06 88 PHE A C 1
ATOM 723 O O . PHE A 1 88 ? -3.050 4.690 -8.151 1.00 98.06 88 PHE A O 1
ATOM 730 N N . GLY A 1 89 ? -2.554 4.443 -5.985 1.00 97.75 89 GLY A N 1
ATOM 731 C CA . GLY A 1 89 ? -3.929 4.665 -5.557 1.00 97.75 89 GLY A CA 1
ATOM 732 C C . GLY A 1 89 ? -4.134 4.583 -4.055 1.00 97.75 89 GLY A C 1
ATOM 733 O O . GLY A 1 89 ? -3.251 4.916 -3.264 1.00 97.75 89 GLY A O 1
ATOM 734 N N . THR A 1 90 ? -5.336 4.166 -3.674 1.00 98.19 90 THR A N 1
ATOM 735 C CA . THR A 1 90 ? -5.762 4.075 -2.278 1.00 98.19 90 THR A CA 1
ATOM 736 C C . THR A 1 90 ? -5.936 2.627 -1.853 1.00 98.19 90 THR A C 1
ATOM 738 O O . THR A 1 90 ? -6.227 1.744 -2.659 1.00 98.19 90 THR A O 1
ATOM 741 N N . MET A 1 91 ? -5.767 2.373 -0.561 1.00 98.56 91 MET A N 1
ATOM 742 C CA . MET A 1 91 ? -6.014 1.070 0.047 1.00 98.56 91 MET A CA 1
ATOM 743 C C . MET A 1 91 ? -6.913 1.254 1.261 1.00 98.56 91 MET A C 1
ATOM 745 O O . MET A 1 91 ? -6.719 2.177 2.048 1.00 98.56 91 MET A O 1
ATOM 749 N N . VAL A 1 92 ? -7.887 0.368 1.426 1.00 98.69 92 VAL A N 1
ATOM 750 C CA . VAL A 1 92 ? -8.694 0.290 2.644 1.00 98.69 92 VAL A CA 1
ATOM 751 C C . VAL A 1 92 ? -8.391 -1.031 3.325 1.00 98.69 92 VAL A C 1
ATOM 753 O O . VAL A 1 92 ? -8.422 -2.073 2.672 1.00 98.69 92 VAL A O 1
ATOM 756 N N . LEU A 1 93 ? -8.125 -0.981 4.628 1.00 98.81 93 LEU A N 1
ATOM 757 C CA . LEU A 1 93 ? -8.023 -2.144 5.501 1.00 98.81 93 LEU A CA 1
ATOM 758 C C . LEU A 1 93 ? -9.118 -2.071 6.572 1.00 98.81 93 LEU A C 1
ATOM 760 O O . LEU A 1 93 ? -9.379 -1.003 7.125 1.00 98.81 93 LEU A O 1
ATOM 764 N N . SER A 1 94 ? -9.761 -3.192 6.884 1.00 98.75 94 SER A N 1
ATOM 765 C CA . SER A 1 94 ? -10.822 -3.276 7.890 1.00 98.75 94 SER A CA 1
ATOM 766 C C . SER A 1 94 ? -10.739 -4.571 8.689 1.00 98.75 94 SER A C 1
ATOM 768 O O . SER A 1 94 ? -10.530 -5.639 8.125 1.00 98.75 94 SER A O 1
ATOM 770 N N . ARG A 1 95 ? -10.967 -4.493 10.003 1.00 98.50 95 ARG A N 1
ATOM 771 C CA . ARG A 1 95 ? -11.171 -5.684 10.850 1.00 98.50 95 ARG A CA 1
ATOM 772 C C . ARG A 1 95 ? -12.502 -6.391 10.585 1.00 98.50 95 ARG A C 1
ATOM 774 O O . ARG A 1 95 ? -12.707 -7.508 11.045 1.00 98.50 95 ARG A O 1
ATOM 781 N N . LEU A 1 96 ? -13.421 -5.729 9.885 1.00 98.25 96 LEU A N 1
ATOM 782 C CA . LEU A 1 96 ? -14.701 -6.290 9.471 1.00 98.25 96 LEU A CA 1
ATOM 783 C C . LEU A 1 96 ? -14.620 -6.725 7.998 1.00 98.25 96 LEU A C 1
ATOM 785 O O . LEU A 1 96 ? -13.873 -6.117 7.227 1.00 98.25 96 LEU A O 1
ATOM 789 N N . PRO A 1 97 ? -15.392 -7.741 7.570 1.00 98.44 97 PRO A N 1
ATOM 790 C CA . PRO A 1 97 ? -15.408 -8.165 6.175 1.00 98.44 97 PRO A CA 1
ATOM 791 C C . PRO A 1 97 ? -15.775 -7.027 5.214 1.00 98.44 97 PRO A C 1
ATOM 793 O O . PRO A 1 97 ? -16.795 -6.356 5.382 1.00 98.44 97 PRO A O 1
ATOM 796 N N . ILE A 1 98 ? -14.972 -6.849 4.162 1.00 98.19 98 ILE A N 1
ATOM 797 C CA . ILE A 1 98 ? -15.294 -5.948 3.051 1.00 98.19 98 ILE A CA 1
ATOM 798 C C . ILE A 1 98 ? -16.152 -6.732 2.056 1.00 98.19 98 ILE A C 1
ATOM 800 O O . ILE A 1 98 ? -15.641 -7.541 1.288 1.00 98.19 98 ILE A O 1
ATOM 804 N N . VAL A 1 99 ? -17.468 -6.516 2.098 1.00 98.31 99 VAL A N 1
ATOM 805 C CA . VAL A 1 99 ? -18.439 -7.274 1.284 1.00 98.31 99 VAL A CA 1
ATOM 806 C C . VAL A 1 99 ? -18.322 -6.946 -0.209 1.00 98.31 99 VAL A C 1
ATOM 808 O O . VAL A 1 99 ? -18.502 -7.819 -1.053 1.00 98.31 99 VAL A O 1
ATOM 811 N N . TRP A 1 100 ? -18.020 -5.691 -0.545 1.00 97.31 100 TRP A N 1
ATOM 812 C CA . TRP A 1 100 ? -17.873 -5.226 -1.922 1.00 97.31 100 TRP A CA 1
ATOM 813 C C . TRP A 1 100 ? -17.003 -3.967 -1.980 1.00 97.31 100 TRP A C 1
ATOM 815 O O . TRP A 1 100 ? -17.035 -3.140 -1.068 1.00 97.31 100 TRP A O 1
ATOM 825 N N . SER A 1 101 ? -16.271 -3.790 -3.080 1.00 95.75 101 SER A N 1
ATOM 826 C CA . SER A 1 101 ? -15.642 -2.522 -3.443 1.00 95.75 101 SER A CA 1
ATOM 827 C C . SER A 1 101 ? -15.763 -2.285 -4.949 1.00 95.75 101 SER A C 1
ATOM 829 O O . SER A 1 101 ? -15.851 -3.222 -5.743 1.00 95.75 101 SER A O 1
ATOM 831 N N . ARG A 1 102 ? -15.801 -1.013 -5.351 1.00 94.19 102 ARG A N 1
ATOM 832 C CA . ARG A 1 102 ? -15.814 -0.597 -6.755 1.00 94.19 102 ARG A CA 1
ATOM 833 C C . ARG A 1 102 ? -15.059 0.718 -6.897 1.00 94.19 102 ARG A C 1
ATOM 835 O O . ARG A 1 102 ? -15.278 1.639 -6.116 1.00 94.19 102 ARG A O 1
ATOM 842 N N . LEU A 1 103 ? -14.215 0.806 -7.920 1.00 90.81 103 LEU A N 1
ATOM 843 C CA . LEU A 1 103 ? -13.618 2.067 -8.348 1.00 90.81 103 LEU A CA 1
ATOM 844 C C . LEU A 1 103 ? -14.656 2.937 -9.063 1.00 90.81 103 LEU A C 1
ATOM 846 O O . LEU A 1 103 ? -15.504 2.428 -9.803 1.00 90.81 103 LEU A O 1
ATOM 850 N N . HIS A 1 104 ? -14.589 4.247 -8.832 1.00 81.12 104 HIS A N 1
ATOM 851 C CA . HIS A 1 104 ? -15.404 5.198 -9.580 1.00 81.12 104 HIS A CA 1
ATOM 852 C C . HIS A 1 104 ? -14.988 5.175 -11.058 1.00 81.12 104 HIS A C 1
ATOM 854 O O . HIS A 1 104 ? -13.800 5.073 -11.361 1.00 81.12 104 HIS A O 1
ATOM 860 N N . THR A 1 105 ? -15.975 5.221 -11.951 1.00 63.22 105 THR A N 1
ATOM 861 C CA . THR A 1 105 ? -15.796 5.291 -13.413 1.00 63.22 105 THR A CA 1
ATOM 862 C C . THR A 1 105 ? -15.625 6.715 -13.898 1.00 63.22 105 THR A C 1
ATOM 864 O O . THR A 1 105 ? -16.261 7.597 -13.277 1.00 63.22 105 THR A O 1
#

Sequence (105 aa):
MKLVSYNIQYGFGSDGRYDLARCAKIVAGADIIALQEVERHWLRSNEDDQPEILSRLLPEYHWVYGPAFDMDASERRDGRIVNRRRQFGTMVLSRLPIVWSRLHT

pLDDT: mean 97.0, std 3.95, range [63.22, 98.88]